Protein AF-A0A366D0J6-F1 (afdb_monomer)

Solvent-accessible surface area (backbone atoms only — not comparable to full-atom values): 4444 Å² total; per-residue (Å²): 136,89,87,76,69,69,28,66,66,57,27,53,54,66,77,51,66,90,89,46,56,66,63,52,50,62,71,59,78,74,60,47,72,69,41,49,53,47,8,45,52,49,33,39,52,52,13,51,50,29,30,50,33,5,54,32,21,73,69,70,41,90,90,35,36,55,81,31,26,63,54,12,49,61,36,32,66,71,63,110

Organism: NCBI:txid208602

Secondary structure (DSSP, 8-state):
-----THHHHGGGGGSPTT-HHHHHHHTSS--HHHHHHHHHHHHHHHHHHHHHHHHHHTT-TT--TTHHHHHHHHHHHH-

Sequence (80 aa):
MFAGDPALDLAAWVLLPAGTAAHFFDSYARADEATIRRARGLAALKSFFLIHMGHNGDRGLPGGKPHWGPIGRAALERVI

Foldseek 3Di:
DDDDQCLCVLLCCLVDDPPCNVVSQVVVVPCDPVSPVVNLVNLLVVLVVLLVLLVCVVVVHPNRDVVSNVVSVSSNVRSD

Mean predicted aligned error: 3.67 Å

Structure (mmCIF, N/CA/C/O backbone):
data_AF-A0A366D0J6-F1
#
_entry.id   AF-A0A366D0J6-F1
#
loop_
_atom_site.group_PDB
_atom_site.id
_atom_site.type_symbol
_atom_site.label_atom_id
_atom_site.label_alt_id
_atom_site.label_comp_id
_atom_site.label_asym_id
_atom_site.label_entity_id
_atom_site.label_seq_id
_atom_site.pdbx_PDB_ins_code
_atom_site.Cartn_x
_atom_site.Cartn_y
_atom_site.Cartn_z
_atom_site.occupancy
_atom_site.B_iso_or_equiv
_atom_site.auth_seq_id
_atom_site.auth_comp_id
_atom_site.auth_asym_id
_atom_site.auth_atom_id
_atom_site.pdbx_PDB_model_num
ATOM 1 N N . MET A 1 1 ? 3.549 24.539 -8.443 1.00 50.66 1 MET A N 1
ATOM 2 C CA . MET A 1 1 ? 4.234 23.287 -8.830 1.00 50.66 1 MET A CA 1
ATOM 3 C C . MET A 1 1 ? 4.556 22.536 -7.547 1.00 50.66 1 MET A C 1
ATOM 5 O O . MET A 1 1 ? 5.212 23.121 -6.697 1.00 50.66 1 MET A O 1
ATOM 9 N N . PHE A 1 2 ? 4.035 21.321 -7.357 1.00 71.00 2 PHE A N 1
ATOM 10 C CA . PHE A 1 2 ? 4.409 20.466 -6.222 1.00 71.00 2 PHE A CA 1
ATOM 11 C C . PHE A 1 2 ? 5.583 19.584 -6.660 1.00 71.00 2 PHE A C 1
ATOM 13 O O . PHE A 1 2 ? 5.514 18.980 -7.727 1.00 71.00 2 PHE A O 1
ATOM 20 N N . ALA A 1 3 ? 6.663 19.552 -5.880 1.00 80.81 3 ALA A N 1
ATOM 21 C CA . ALA A 1 3 ? 7.808 18.679 -6.124 1.00 80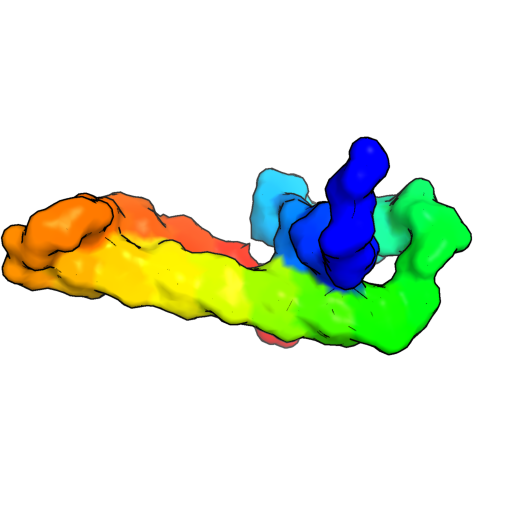.81 3 ALA A CA 1
ATOM 22 C C . ALA A 1 3 ? 7.758 17.514 -5.127 1.00 80.81 3 ALA A C 1
ATOM 24 O O . ALA A 1 3 ? 7.705 17.738 -3.919 1.00 80.81 3 ALA A O 1
ATOM 25 N N . GLY A 1 4 ? 7.748 16.282 -5.631 1.00 83.75 4 GLY A N 1
ATOM 26 C CA . GLY A 1 4 ? 7.698 15.061 -4.829 1.00 83.75 4 GLY A CA 1
ATOM 27 C C . GLY A 1 4 ? 8.249 13.868 -5.607 1.00 83.75 4 GLY A C 1
ATOM 28 O O . GLY A 1 4 ? 8.509 13.979 -6.805 1.00 83.75 4 GLY A O 1
ATOM 29 N N . ASP A 1 5 ? 8.453 12.738 -4.926 1.00 88.31 5 ASP A N 1
ATOM 30 C CA . ASP A 1 5 ? 8.870 11.499 -5.593 1.00 88.31 5 ASP A CA 1
ATOM 31 C C . ASP A 1 5 ? 7.719 10.983 -6.474 1.00 88.31 5 ASP A C 1
ATOM 33 O O . ASP A 1 5 ? 6.662 10.650 -5.927 1.00 88.31 5 ASP A O 1
ATOM 37 N N . PRO A 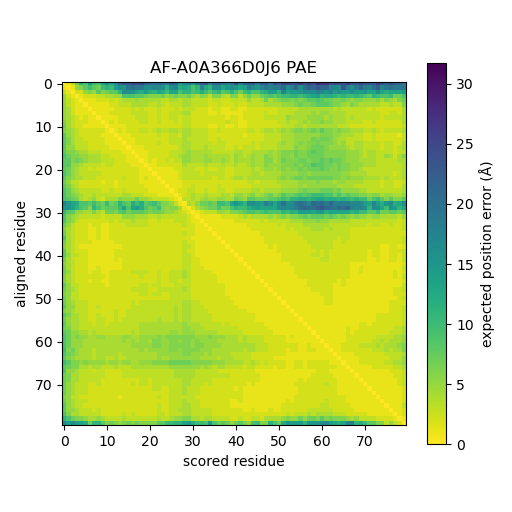1 6 ? 7.895 10.863 -7.805 1.00 88.50 6 PRO A N 1
ATOM 38 C CA . PRO A 1 6 ? 6.853 10.346 -8.694 1.00 88.50 6 PRO A CA 1
ATOM 39 C C . PRO A 1 6 ? 6.390 8.932 -8.314 1.00 88.50 6 PRO A C 1
ATOM 41 O O . PRO A 1 6 ? 5.265 8.548 -8.621 1.00 88.50 6 PRO A O 1
ATOM 44 N N . ALA A 1 7 ? 7.206 8.157 -7.590 1.00 92.81 7 ALA A N 1
ATOM 45 C CA . ALA A 1 7 ? 6.823 6.841 -7.084 1.00 92.81 7 ALA A CA 1
ATOM 46 C C . ALA A 1 7 ? 5.574 6.865 -6.175 1.00 92.81 7 ALA A C 1
ATOM 48 O O . ALA A 1 7 ? 4.902 5.840 -6.038 1.00 92.81 7 ALA A O 1
ATOM 49 N N . LEU A 1 8 ? 5.239 8.014 -5.567 1.00 92.12 8 LEU A N 1
ATOM 50 C CA . LEU A 1 8 ? 4.018 8.184 -4.770 1.00 92.12 8 LEU A CA 1
ATOM 51 C C . LEU A 1 8 ? 2.743 8.034 -5.601 1.00 92.12 8 LEU A C 1
ATOM 53 O O . LEU A 1 8 ? 1.778 7.446 -5.096 1.00 92.12 8 LEU A O 1
ATOM 57 N N . ASP A 1 9 ? 2.758 8.527 -6.840 1.00 90.31 9 ASP A N 1
ATOM 58 C CA . ASP A 1 9 ? 1.644 8.413 -7.782 1.00 90.31 9 ASP A CA 1
ATOM 59 C C . ASP A 1 9 ? 1.527 6.973 -8.285 1.00 90.31 9 ASP A C 1
ATOM 61 O O . ASP A 1 9 ? 0.446 6.384 -8.273 1.00 90.31 9 ASP A O 1
ATOM 65 N N . LEU A 1 10 ? 2.662 6.346 -8.618 1.00 93.00 10 LEU A N 1
ATOM 66 C CA . LEU A 1 10 ? 2.681 4.948 -9.050 1.00 93.00 10 LEU A CA 1
ATOM 67 C C . LEU A 1 10 ? 2.197 3.994 -7.956 1.00 93.00 10 LEU A C 1
ATOM 69 O O . LEU A 1 10 ? 1.582 2.980 -8.271 1.00 93.00 10 LEU A O 1
ATOM 73 N N . ALA A 1 11 ? 2.434 4.298 -6.675 1.00 94.38 11 ALA A N 1
ATOM 74 C CA . ALA A 1 11 ? 1.971 3.474 -5.558 1.00 94.38 11 ALA A CA 1
ATOM 75 C C . ALA A 1 11 ? 0.438 3.310 -5.518 1.00 94.38 11 ALA A C 1
ATOM 77 O O . ALA A 1 11 ? -0.052 2.416 -4.833 1.00 94.38 11 ALA A O 1
ATOM 78 N N . ALA A 1 12 ? -0.324 4.135 -6.247 1.00 90.94 12 ALA A N 1
ATOM 79 C CA . ALA A 1 12 ? -1.776 4.013 -6.370 1.00 90.94 12 ALA A CA 1
ATOM 80 C C . ALA A 1 12 ? -2.234 2.755 -7.132 1.00 90.94 12 ALA A C 1
ATOM 82 O O . ALA A 1 12 ? -3.412 2.409 -7.070 1.00 90.94 12 ALA A O 1
ATOM 83 N N . TRP A 1 13 ? -1.328 2.033 -7.802 1.00 91.75 13 TRP A N 1
ATOM 84 C CA . TRP A 1 13 ? -1.653 0.820 -8.559 1.00 91.75 13 TRP A CA 1
ATOM 85 C C . TRP A 1 13 ? -2.407 -0.246 -7.735 1.00 91.75 13 TRP A C 1
ATOM 87 O O . TRP A 1 13 ? -3.192 -1.013 -8.293 1.00 91.75 13 TRP A O 1
ATOM 97 N N . VAL A 1 14 ? -2.211 -0.293 -6.408 1.00 92.75 14 VAL A N 1
ATOM 98 C CA . VAL A 1 14 ? -2.905 -1.237 -5.507 1.00 92.75 14 VAL A CA 1
ATOM 99 C C . VAL A 1 14 ? -4.420 -1.025 -5.443 1.00 92.75 14 VAL A C 1
ATOM 101 O O . VAL A 1 14 ? -5.134 -1.921 -5.004 1.00 92.75 14 VAL A O 1
ATOM 104 N N . LEU A 1 15 ? -4.915 0.129 -5.897 1.00 89.88 15 LEU A N 1
ATOM 105 C CA . LEU A 1 15 ? -6.344 0.437 -5.987 1.00 89.88 15 LEU A CA 1
ATOM 106 C C . LEU A 1 15 ? -7.012 -0.182 -7.222 1.00 89.88 15 LEU A C 1
ATOM 108 O O . LEU A 1 15 ? -8.238 -0.221 -7.306 1.00 89.88 15 LEU A O 1
ATOM 112 N N . LEU A 1 16 ? -6.223 -0.633 -8.196 1.00 90.94 16 LEU A N 1
ATOM 113 C CA . LEU A 1 16 ? -6.734 -1.206 -9.435 1.00 90.94 16 LEU A CA 1
ATOM 114 C C . LEU A 1 16 ? -7.164 -2.671 -9.237 1.00 90.94 16 LEU A C 1
ATOM 116 O O . LEU A 1 16 ? -6.762 -3.311 -8.261 1.00 90.94 16 LEU A O 1
ATOM 120 N N . PRO A 1 17 ? -7.944 -3.258 -10.163 1.00 91.06 17 PRO A N 1
ATOM 121 C CA . PRO A 1 17 ? -8.264 -4.683 -10.125 1.00 91.06 17 PRO A CA 1
ATOM 122 C C . PRO A 1 17 ? -7.017 -5.579 -10.037 1.00 91.06 17 PRO A C 1
ATOM 124 O O . PRO A 1 17 ? -5.899 -5.171 -10.359 1.00 91.06 17 PRO A O 1
ATOM 127 N N . ALA A 1 18 ? -7.174 -6.804 -9.539 1.00 89.81 18 ALA A N 1
ATOM 128 C CA . ALA A 1 18 ? -6.060 -7.750 -9.486 1.00 89.81 18 ALA A CA 1
ATOM 129 C C . ALA A 1 18 ? -5.526 -8.040 -10.903 1.00 89.81 18 ALA A C 1
ATOM 131 O O . ALA A 1 18 ? -6.289 -8.090 -11.864 1.00 89.81 18 ALA A O 1
ATOM 132 N N . GLY A 1 19 ? -4.207 -8.200 -11.033 1.00 89.25 19 GLY A N 1
ATOM 133 C CA . GLY A 1 19 ? -3.548 -8.493 -12.313 1.00 89.25 19 GLY A CA 1
ATOM 134 C C . GLY A 1 19 ? -3.266 -7.286 -13.219 1.00 89.25 19 GLY A C 1
ATOM 135 O O . GLY A 1 19 ? -2.593 -7.444 -14.231 1.00 89.25 19 GLY A O 1
ATOM 136 N N . THR A 1 20 ? -3.684 -6.066 -12.866 1.00 91.69 20 THR A N 1
ATOM 137 C CA . THR A 1 20 ? -3.482 -4.880 -13.729 1.00 91.69 20 THR A CA 1
ATOM 138 C C . THR A 1 20 ? -2.152 -4.149 -13.505 1.00 91.69 20 THR A C 1
ATOM 140 O O . THR A 1 20 ? -1.878 -3.155 -14.174 1.00 91.69 20 THR A O 1
ATOM 143 N N . ALA A 1 21 ? -1.321 -4.610 -12.564 1.00 89.62 21 ALA A N 1
ATOM 144 C CA . ALA A 1 21 ? -0.096 -3.921 -12.150 1.00 89.62 21 ALA A CA 1
ATOM 145 C C . ALA A 1 21 ? 0.901 -3.727 -13.303 1.00 89.62 21 ALA A C 1
ATOM 147 O O . ALA A 1 21 ? 1.411 -2.627 -13.493 1.00 89.62 21 ALA A O 1
ATOM 148 N N . ALA A 1 22 ? 1.153 -4.783 -14.085 1.00 89.38 22 ALA A N 1
ATOM 149 C CA . ALA A 1 22 ? 2.099 -4.736 -15.199 1.00 89.38 22 ALA A CA 1
ATOM 150 C C . ALA A 1 22 ? 1.661 -3.717 -16.261 1.00 89.38 22 ALA A C 1
ATOM 152 O O . ALA A 1 22 ? 2.435 -2.832 -16.611 1.00 89.38 22 ALA A O 1
ATOM 153 N N . HIS A 1 23 ? 0.393 -3.777 -16.683 1.00 90.44 23 HIS A N 1
ATOM 154 C CA . HIS A 1 23 ? -0.180 -2.828 -17.641 1.00 90.44 23 HIS A CA 1
ATOM 155 C C . HIS A 1 23 ? -0.122 -1.382 -17.128 1.00 90.44 23 HIS A C 1
ATOM 157 O O . HIS A 1 23 ? 0.154 -0.459 -17.891 1.00 90.44 23 HIS A O 1
ATOM 163 N N . PHE A 1 24 ? -0.370 -1.169 -15.833 1.00 91.06 24 PHE A N 1
ATOM 164 C CA . PHE A 1 24 ? -0.276 0.156 -15.224 1.00 91.06 24 PHE A CA 1
ATOM 165 C C . PHE A 1 24 ? 1.150 0.721 -15.282 1.00 91.06 24 PHE A C 1
ATOM 167 O O . PHE A 1 24 ? 1.327 1.865 -15.696 1.00 91.06 24 PHE A O 1
ATOM 174 N N . PHE A 1 25 ? 2.161 -0.066 -14.899 1.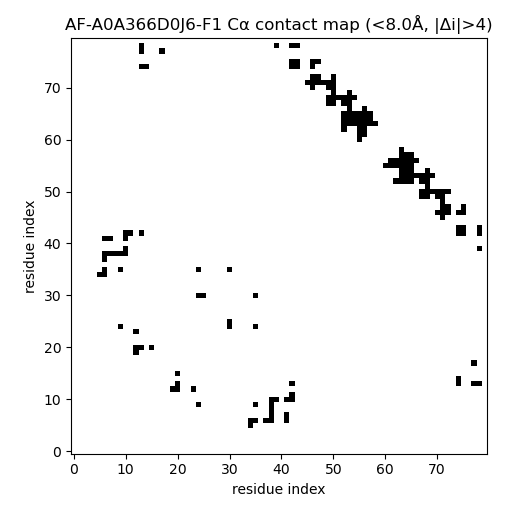00 89.81 25 PHE A N 1
ATOM 175 C CA . PHE A 1 25 ? 3.553 0.391 -14.931 1.00 89.81 25 PHE A CA 1
ATOM 176 C C . PHE A 1 25 ? 4.057 0.635 -16.356 1.00 89.81 25 PHE A C 1
ATOM 178 O O . PHE A 1 25 ? 4.727 1.640 -16.583 1.00 89.81 25 PHE A O 1
ATOM 185 N N . ASP A 1 26 ? 3.681 -0.227 -17.303 1.00 88.81 26 ASP A N 1
ATOM 186 C CA . ASP A 1 26 ? 4.017 -0.081 -18.724 1.00 88.81 26 ASP A CA 1
ATOM 187 C C . ASP A 1 26 ? 3.415 1.207 -19.318 1.00 88.81 26 ASP A C 1
ATOM 189 O O . ASP A 1 26 ? 4.105 2.010 -19.948 1.00 88.81 26 ASP A O 1
ATOM 193 N N . SER A 1 27 ? 2.150 1.495 -18.991 1.00 88.19 27 SER A N 1
ATOM 194 C CA . SER A 1 27 ? 1.451 2.706 -19.449 1.00 88.19 27 SER A CA 1
ATOM 195 C C . SER A 1 27 ? 2.018 4.007 -18.867 1.00 88.19 27 SER A C 1
ATOM 197 O O . SER A 1 27 ? 1.812 5.076 -19.439 1.00 88.19 27 SER A O 1
ATOM 199 N N . TYR A 1 28 ? 2.722 3.957 -17.729 1.00 79.06 28 TYR A N 1
ATOM 200 C CA . TYR A 1 28 ? 3.233 5.157 -17.054 1.00 79.06 28 TYR A CA 1
ATOM 201 C C . TYR A 1 28 ? 4.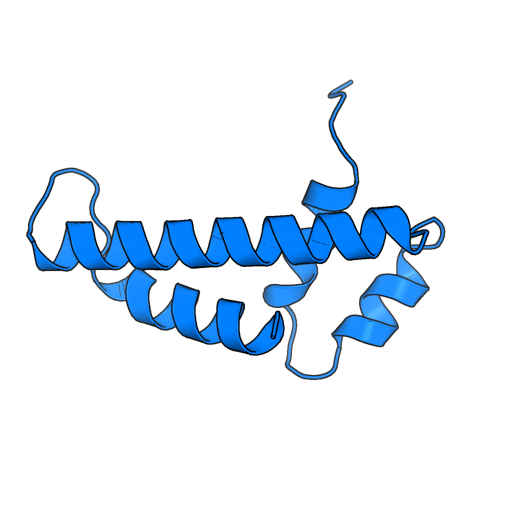462 5.776 -17.759 1.00 79.06 28 TYR A C 1
ATOM 203 O O . TYR A 1 28 ? 4.914 6.853 -17.368 1.00 79.06 28 TYR A O 1
ATOM 211 N N . ALA A 1 29 ? 4.983 5.129 -18.815 1.00 69.06 29 ALA A N 1
ATOM 212 C CA . ALA A 1 29 ? 5.994 5.581 -19.790 1.00 69.06 29 ALA A CA 1
ATOM 213 C C . ALA A 1 29 ? 7.396 5.974 -19.262 1.00 69.06 29 ALA A C 1
ATOM 215 O O . ALA A 1 29 ? 8.382 5.816 -19.976 1.00 69.06 29 ALA A O 1
ATOM 216 N N . ARG A 1 30 ? 7.528 6.480 -18.028 1.00 73.44 30 ARG A N 1
ATOM 217 C CA . ARG A 1 30 ? 8.797 6.887 -17.383 1.00 73.44 30 ARG A CA 1
ATOM 218 C C . ARG A 1 30 ? 9.037 6.186 -16.042 1.00 73.44 30 ARG A C 1
ATOM 220 O O . ARG A 1 30 ? 9.734 6.713 -15.178 1.00 73.44 30 ARG A O 1
ATOM 227 N N . ALA A 1 31 ? 8.432 5.021 -15.843 1.00 84.50 31 ALA A N 1
ATOM 228 C CA . ALA A 1 31 ? 8.587 4.227 -14.633 1.00 84.50 31 ALA A CA 1
ATOM 229 C C . ALA A 1 31 ? 9.824 3.324 -14.743 1.00 84.50 31 ALA A C 1
ATOM 231 O O . ALA A 1 31 ? 9.708 2.153 -15.093 1.00 84.50 31 ALA A O 1
ATOM 232 N N . ASP A 1 32 ? 11.014 3.862 -14.468 1.00 90.56 32 ASP A N 1
ATOM 233 C CA . ASP A 1 32 ? 12.208 3.016 -14.375 1.00 90.56 32 ASP A CA 1
ATOM 234 C C . ASP A 1 32 ? 12.099 2.004 -13.216 1.00 90.56 32 ASP A C 1
ATOM 236 O O . ASP A 1 32 ? 11.283 2.142 -12.295 1.00 90.56 32 ASP A O 1
ATOM 240 N N . GLU A 1 33 ? 12.936 0.966 -13.247 1.00 92.00 33 GLU A N 1
ATOM 241 C CA . GLU A 1 33 ? 12.907 -0.105 -12.243 1.00 92.00 33 GLU A CA 1
ATOM 242 C C . GLU A 1 33 ? 13.082 0.424 -10.813 1.00 92.00 33 GLU A C 1
ATOM 244 O O . GLU A 1 33 ? 12.442 -0.063 -9.876 1.00 92.00 33 GLU A O 1
ATOM 249 N N . ALA A 1 34 ? 13.914 1.455 -10.635 1.00 93.56 34 ALA A N 1
ATOM 250 C CA . ALA A 1 34 ? 14.137 2.081 -9.339 1.00 93.56 34 ALA A CA 1
ATOM 251 C C . ALA A 1 34 ? 12.861 2.759 -8.817 1.00 93.56 34 ALA A C 1
ATOM 253 O O . ALA A 1 34 ? 12.524 2.630 -7.639 1.00 93.56 34 ALA A O 1
ATOM 254 N N . THR A 1 35 ? 12.125 3.450 -9.684 1.00 93.12 35 THR A N 1
ATOM 255 C CA . THR A 1 35 ? 10.862 4.122 -9.367 1.00 93.12 35 THR A CA 1
ATOM 256 C C . THR A 1 35 ? 9.761 3.109 -9.088 1.00 93.12 35 THR A C 1
ATOM 258 O O . THR A 1 35 ? 9.035 3.270 -8.108 1.00 93.12 35 THR A O 1
ATOM 261 N N . ILE A 1 36 ? 9.690 2.011 -9.846 1.00 92.94 36 ILE A N 1
ATOM 262 C CA . ILE A 1 36 ? 8.767 0.900 -9.564 1.00 92.94 36 ILE A CA 1
ATOM 263 C C . ILE A 1 36 ? 9.087 0.267 -8.203 1.00 92.94 36 ILE A C 1
ATOM 265 O O . ILE A 1 36 ? 8.182 0.027 -7.399 1.00 92.94 36 ILE A O 1
ATOM 269 N N . ARG A 1 37 ? 10.369 0.040 -7.889 1.00 94.19 37 ARG A N 1
ATOM 270 C CA . ARG A 1 37 ? 10.791 -0.493 -6.585 1.00 94.19 37 ARG A CA 1
ATOM 271 C C . ARG A 1 37 ? 10.384 0.434 -5.437 1.00 94.19 37 ARG A C 1
ATOM 273 O O . ARG A 1 37 ? 9.839 -0.047 -4.442 1.00 94.19 37 ARG A O 1
ATOM 280 N N . ARG A 1 38 ? 10.593 1.749 -5.576 1.00 95.25 38 ARG A N 1
ATOM 281 C CA . ARG A 1 38 ? 10.134 2.739 -4.584 1.00 95.25 38 ARG A CA 1
ATOM 282 C C . ARG A 1 38 ? 8.610 2.754 -4.468 1.00 95.25 38 ARG A C 1
ATOM 284 O O . ARG A 1 38 ? 8.100 2.751 -3.352 1.00 95.25 38 ARG A O 1
ATOM 291 N N .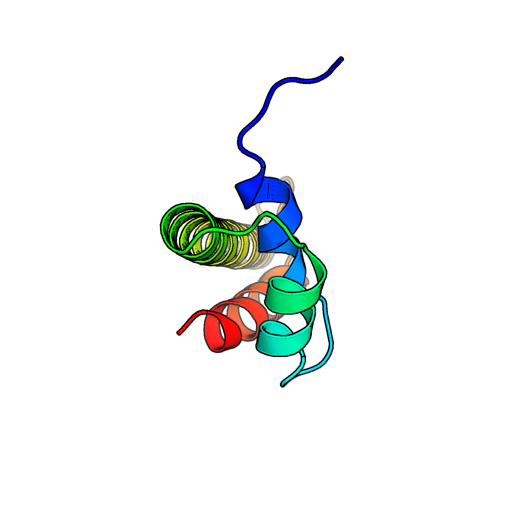 ALA A 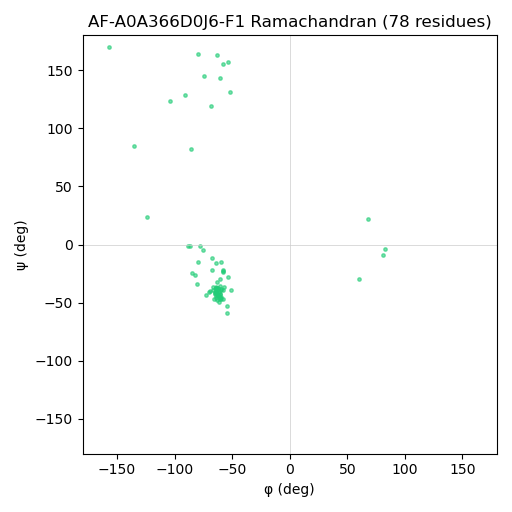1 39 ? 7.883 2.681 -5.582 1.00 94.94 39 ALA A N 1
ATOM 292 C CA . ALA A 1 39 ? 6.421 2.665 -5.596 1.00 94.94 39 ALA A CA 1
ATOM 293 C C . ALA A 1 39 ? 5.855 1.448 -4.851 1.00 94.94 39 ALA A C 1
ATOM 295 O O . ALA A 1 39 ? 4.916 1.585 -4.068 1.00 94.94 39 ALA A O 1
ATOM 296 N N . ARG A 1 40 ? 6.466 0.267 -5.022 1.00 95.00 40 ARG A N 1
ATOM 297 C CA . ARG A 1 40 ? 6.122 -0.937 -4.247 1.00 95.00 40 ARG A CA 1
ATOM 298 C C . ARG A 1 40 ? 6.384 -0.746 -2.751 1.00 95.00 40 ARG A C 1
ATOM 300 O O . ARG A 1 40 ? 5.512 -1.052 -1.944 1.00 95.00 40 ARG A O 1
ATOM 307 N N . GLY A 1 41 ? 7.528 -0.171 -2.375 1.00 96.06 41 GLY A N 1
ATOM 308 C CA . GLY A 1 41 ? 7.827 0.158 -0.974 1.00 96.06 41 GLY A CA 1
ATOM 309 C C . GLY A 1 41 ? 6.828 1.147 -0.359 1.00 96.06 41 GLY A C 1
ATOM 310 O O . GLY A 1 41 ? 6.349 0.945 0.756 1.00 96.06 41 GLY A O 1
ATOM 311 N N . LEU A 1 42 ? 6.446 2.183 -1.107 1.00 96.62 42 LEU A N 1
ATOM 312 C CA . LEU A 1 42 ? 5.433 3.156 -0.691 1.00 96.62 42 LEU A CA 1
ATOM 313 C C . LEU A 1 42 ? 4.039 2.523 -0.576 1.00 96.62 42 LEU A C 1
ATOM 315 O O . LEU A 1 42 ? 3.296 2.856 0.347 1.00 96.62 42 LEU A O 1
ATOM 319 N N . ALA A 1 43 ? 3.687 1.588 -1.461 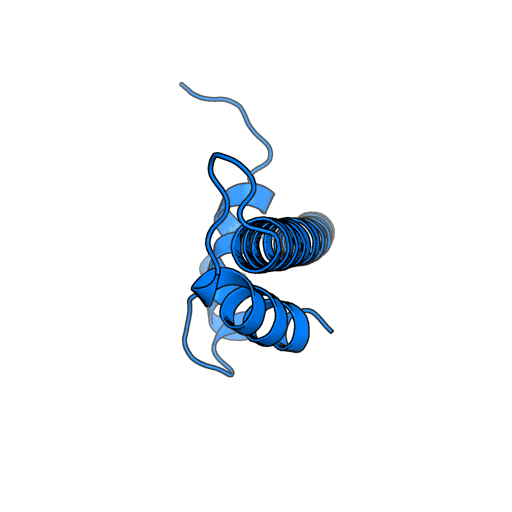1.00 96.62 43 ALA A N 1
ATOM 320 C CA . ALA A 1 43 ? 2.447 0.823 -1.365 1.00 96.62 43 ALA A CA 1
ATOM 321 C C . ALA A 1 43 ? 2.418 -0.069 -0.108 1.00 96.62 43 ALA A C 1
ATOM 323 O O . ALA A 1 43 ? 1.404 -0.093 0.593 1.00 96.62 43 ALA A O 1
ATOM 324 N N . ALA A 1 44 ? 3.534 -0.722 0.243 1.00 97.31 44 ALA A N 1
ATOM 325 C CA . ALA A 1 44 ? 3.659 -1.444 1.513 1.00 97.31 44 ALA A CA 1
ATOM 326 C C . ALA A 1 44 ? 3.484 -0.502 2.715 1.00 97.31 44 ALA A C 1
ATOM 328 O O . ALA A 1 44 ? 2.694 -0.794 3.612 1.00 97.31 44 ALA A O 1
ATOM 329 N N . LEU A 1 45 ? 4.145 0.661 2.718 1.00 97.31 45 LEU A N 1
ATOM 330 C CA . LEU A 1 45 ? 4.021 1.642 3.803 1.00 97.31 45 LEU A CA 1
ATOM 331 C C . LEU A 1 45 ? 2.573 2.130 3.982 1.00 97.31 45 LEU A C 1
ATOM 333 O O . LEU A 1 45 ? 2.068 2.171 5.105 1.00 97.31 45 LEU A O 1
ATOM 337 N N . LYS A 1 46 ? 1.878 2.450 2.882 1.00 96.50 46 LYS A N 1
ATOM 338 C CA . LYS A 1 46 ? 0.453 2.827 2.909 1.00 96.50 46 LYS A CA 1
ATOM 339 C C . LYS A 1 46 ? -0.422 1.684 3.433 1.00 96.50 46 LYS A C 1
ATOM 341 O O . LYS A 1 46 ? -1.348 1.931 4.201 1.00 96.50 46 LYS A O 1
ATOM 346 N N . SER A 1 47 ? -0.099 0.441 3.084 1.00 97.31 47 SER A N 1
ATOM 347 C CA . SER A 1 47 ? -0.808 -0.743 3.583 1.00 97.31 47 SER A CA 1
ATOM 348 C C . SER A 1 47 ? -0.651 -0.901 5.099 1.00 97.31 47 SER A C 1
ATOM 350 O O . SER A 1 47 ? -1.644 -1.079 5.804 1.00 97.31 47 SER A O 1
ATOM 352 N N . PHE A 1 48 ? 0.564 -0.729 5.633 1.00 97.62 48 PHE A N 1
ATOM 353 C CA . PHE A 1 48 ? 0.798 -0.720 7.082 1.00 97.62 48 PHE A CA 1
ATOM 354 C C . PHE A 1 48 ? 0.078 0.426 7.790 1.00 97.62 48 PHE A C 1
ATOM 356 O O . PHE A 1 48 ? -0.481 0.214 8.864 1.00 97.62 48 PHE A O 1
ATOM 363 N N . PHE A 1 49 ? 0.028 1.616 7.186 1.00 97.56 49 PHE A N 1
ATOM 364 C CA . PHE A 1 49 ? -0.757 2.727 7.721 1.00 97.56 49 PHE A CA 1
ATOM 365 C C . PHE A 1 49 ? -2.242 2.357 7.855 1.00 97.56 49 PHE A C 1
ATOM 367 O O . PHE A 1 49 ? -2.824 2.555 8.920 1.00 97.56 49 PHE A O 1
ATOM 374 N N . LEU A 1 50 ? -2.848 1.756 6.825 1.00 97.81 50 LEU A N 1
ATOM 375 C CA . LEU A 1 50 ? -4.243 1.300 6.878 1.00 97.81 50 LEU A CA 1
ATOM 376 C C . LEU A 1 50 ? -4.463 0.248 7.977 1.00 97.81 50 LEU A C 1
ATOM 378 O O . LEU A 1 50 ? -5.428 0.347 8.736 1.00 97.81 50 LEU A O 1
ATOM 382 N N . ILE A 1 51 ? -3.541 -0.713 8.109 1.00 98.25 51 ILE A N 1
ATOM 383 C CA . ILE A 1 51 ? -3.576 -1.730 9.172 1.00 98.25 51 ILE A CA 1
ATOM 384 C C . ILE A 1 51 ? -3.511 -1.081 10.556 1.00 98.25 51 ILE A C 1
ATOM 386 O O . ILE A 1 51 ? -4.312 -1.410 11.431 1.00 98.25 51 ILE A O 1
ATOM 390 N N . HIS A 1 52 ? -2.599 -0.129 10.745 1.00 98.25 52 HIS A N 1
ATOM 391 C CA . HIS A 1 52 ? -2.424 0.581 12.005 1.00 98.25 52 HIS A CA 1
ATOM 392 C C . HIS A 1 52 ? -3.654 1.428 12.364 1.00 98.25 52 HIS A C 1
ATOM 394 O O . HIS A 1 52 ? -4.100 1.424 13.510 1.00 98.25 52 HIS A O 1
ATOM 400 N N . MET A 1 53 ? -4.257 2.108 11.385 1.00 98.50 53 MET A N 1
ATOM 401 C CA . MET A 1 53 ? -5.509 2.843 11.586 1.00 98.50 53 MET A CA 1
ATOM 402 C C . MET A 1 53 ? -6.676 1.914 11.940 1.00 98.50 53 MET A C 1
ATOM 404 O O . MET A 1 53 ? -7.490 2.277 12.791 1.00 98.50 53 MET A O 1
ATOM 408 N N . GLY A 1 54 ? -6.718 0.716 11.346 1.00 98.50 54 GLY A N 1
ATOM 409 C CA . GLY A 1 54 ? -7.606 -0.384 11.731 1.00 98.50 54 GLY A CA 1
ATOM 410 C C . GLY A 1 54 ? -7.470 -0.745 13.203 1.00 98.50 54 GLY A C 1
ATOM 411 O O . GLY A 1 54 ? -8.414 -0.580 13.969 1.00 98.50 54 GLY A O 1
ATOM 412 N N . HIS A 1 55 ? -6.257 -1.118 13.610 1.00 98.38 55 HIS A N 1
ATOM 413 C CA . HIS A 1 55 ? -5.941 -1.496 14.986 1.00 98.38 55 HIS A CA 1
ATOM 414 C C . HIS A 1 55 ? -6.250 -0.383 16.001 1.00 98.38 55 HIS A C 1
ATOM 416 O O . HIS A 1 55 ? -6.768 -0.645 17.085 1.00 98.38 55 HIS A O 1
ATOM 422 N N . ASN A 1 56 ? -5.983 0.879 15.653 1.00 98.44 56 ASN A N 1
ATOM 423 C CA . ASN A 1 56 ? -6.381 2.017 16.481 1.00 98.44 56 ASN A CA 1
ATOM 424 C C . ASN A 1 56 ? -7.906 2.122 16.621 1.00 98.44 56 ASN A C 1
ATOM 426 O O . ASN A 1 56 ? -8.393 2.460 17.697 1.00 98.44 56 ASN A O 1
ATOM 430 N N . GLY A 1 57 ? -8.649 1.824 15.552 1.00 98.25 57 GLY A N 1
ATOM 431 C CA . GLY A 1 57 ? -10.108 1.763 15.566 1.00 98.25 57 GLY A CA 1
ATOM 432 C C . GLY A 1 57 ? -10.636 0.653 16.468 1.00 98.25 57 GLY A C 1
ATOM 433 O O . GLY A 1 57 ? -11.502 0.917 17.296 1.00 98.25 57 GLY A O 1
ATOM 434 N N . ASP A 1 58 ? -10.067 -0.547 16.369 1.00 97.69 58 ASP A N 1
ATOM 435 C CA . ASP A 1 58 ? -10.440 -1.698 17.205 1.00 97.69 58 ASP A CA 1
ATOM 436 C C . ASP A 1 58 ? -10.205 -1.425 18.702 1.00 97.69 58 ASP A C 1
ATOM 438 O O . ASP A 1 58 ? -10.932 -1.919 19.560 1.00 97.69 58 ASP A O 1
ATOM 442 N N . ARG A 1 59 ? -9.216 -0.582 19.023 1.00 98.00 59 ARG A N 1
ATOM 443 C CA . ARG A 1 59 ? -8.901 -0.130 20.389 1.00 98.00 59 ARG A CA 1
ATOM 444 C C . ARG A 1 59 ? -9.700 1.096 20.850 1.00 98.00 59 ARG A C 1
ATOM 446 O O . ARG A 1 59 ? -9.477 1.560 21.966 1.00 98.00 59 ARG A O 1
ATOM 453 N N . GLY A 1 60 ? -10.573 1.655 20.010 1.00 97.81 60 GLY A N 1
ATOM 454 C CA . GLY A 1 60 ? -11.352 2.857 20.327 1.00 97.81 60 GLY A CA 1
ATOM 455 C C . GLY A 1 60 ? -10.524 4.143 20.459 1.00 97.81 60 GLY A C 1
ATOM 456 O O . GLY A 1 60 ? -10.963 5.090 21.108 1.00 97.81 60 GLY A O 1
ATOM 457 N N . LEU A 1 61 ? -9.321 4.197 19.876 1.00 98.31 61 LEU A N 1
ATOM 458 C CA . LEU A 1 61 ? -8.460 5.380 19.946 1.00 98.31 61 LEU A CA 1
ATOM 459 C C . LEU A 1 61 ? -8.982 6.507 19.033 1.00 98.31 61 LEU A C 1
ATOM 461 O O . LEU A 1 61 ? -9.462 6.225 17.927 1.00 98.31 61 LEU A O 1
ATOM 465 N N . PRO A 1 62 ? -8.845 7.790 19.433 1.00 97.56 62 PRO A N 1
ATOM 466 C CA . PRO A 1 62 ? -9.254 8.921 18.606 1.00 97.56 62 PRO A CA 1
ATOM 467 C C . PRO A 1 62 ? -8.661 8.862 17.193 1.00 97.56 62 PRO A C 1
ATOM 469 O O . PRO A 1 62 ? -7.463 8.654 17.008 1.00 97.56 62 PRO A O 1
ATOM 472 N N . GLY A 1 63 ? -9.515 9.042 16.184 1.00 94.81 63 GLY A N 1
ATOM 473 C CA . GLY A 1 63 ? -9.125 9.013 14.771 1.00 94.81 63 GLY A CA 1
ATOM 474 C C . GLY A 1 63 ? -8.987 7.616 14.153 1.00 94.81 63 GLY A C 1
ATOM 475 O O . GLY A 1 63 ? -8.877 7.530 12.930 1.00 94.81 63 GLY A O 1
ATOM 476 N N . GLY A 1 64 ? -9.046 6.539 14.947 1.00 97.81 64 GLY A N 1
ATOM 477 C CA . GLY A 1 64 ? -9.020 5.154 14.472 1.00 97.81 64 GLY A CA 1
ATOM 478 C C . GLY A 1 64 ? -10.148 4.816 13.487 1.00 97.81 64 GLY A C 1
ATOM 479 O O . GLY A 1 64 ? -11.201 5.457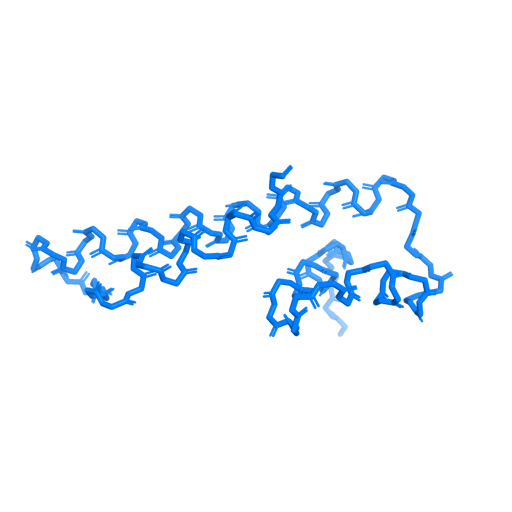 13.464 1.00 97.81 64 GLY A O 1
ATOM 480 N N . LYS A 1 65 ? -9.914 3.807 12.641 1.00 98.25 65 LYS A N 1
ATOM 481 C CA . LYS A 1 65 ? -10.808 3.413 11.543 1.00 98.25 65 LYS A CA 1
ATOM 482 C C . LYS A 1 65 ? -10.967 1.886 11.498 1.00 98.25 65 LYS A C 1
ATOM 484 O O . LYS A 1 65 ? -10.265 1.250 10.7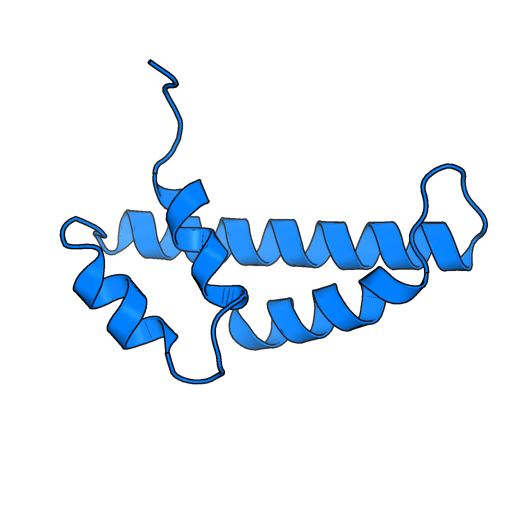17 1.00 98.25 65 LYS A O 1
ATOM 489 N N . PRO A 1 66 ? -11.885 1.283 12.281 1.00 95.44 66 PRO A N 1
ATOM 490 C CA . PRO A 1 66 ? -11.958 -0.177 12.472 1.00 95.44 66 PRO A CA 1
ATOM 491 C C . PRO A 1 66 ? -11.969 -0.986 11.161 1.00 95.44 66 PRO A C 1
ATOM 493 O O . PRO A 1 66 ? -11.283 -1.991 11.006 1.00 95.44 66 PRO A O 1
ATOM 496 N N . HIS A 1 67 ? -12.670 -0.487 10.141 1.00 96.50 67 HIS A N 1
ATOM 497 C CA . HIS A 1 67 ? -12.803 -1.166 8.850 1.00 96.50 67 HIS A CA 1
ATOM 498 C C . HIS A 1 67 ? -11.579 -1.034 7.915 1.00 96.50 67 HIS A C 1
ATOM 500 O O . HIS A 1 67 ? -11.593 -1.583 6.816 1.00 96.50 67 HIS A O 1
ATOM 506 N N . TRP A 1 68 ? -10.520 -0.312 8.301 1.00 97.94 68 TRP A N 1
ATOM 507 C CA . TRP A 1 68 ? -9.342 -0.093 7.442 1.00 97.94 68 TRP A CA 1
ATOM 508 C C . TRP A 1 68 ? -8.325 -1.231 7.524 1.00 97.94 68 TRP A C 1
ATOM 510 O O . TRP A 1 68 ? -7.593 -1.461 6.563 1.00 97.94 68 TRP A O 1
ATOM 520 N N . GLY A 1 69 ? -8.314 -1.984 8.628 1.00 97.81 69 GLY A N 1
ATOM 521 C CA . GLY A 1 69 ? -7.397 -3.107 8.830 1.00 97.81 69 GLY A CA 1
ATOM 522 C C . GLY A 1 69 ? -7.449 -4.151 7.706 1.00 97.81 69 GLY A C 1
ATOM 523 O O . GLY A 1 69 ? -6.410 -4.455 7.114 1.00 97.81 69 GLY A O 1
ATOM 524 N N . PRO A 1 70 ? -8.642 -4.673 7.363 1.00 97.12 70 PRO A N 1
ATOM 525 C CA . PRO A 1 70 ? -8.806 -5.600 6.246 1.00 97.12 70 PRO A CA 1
ATOM 526 C C . PRO A 1 70 ? -8.370 -5.021 4.891 1.00 97.12 70 PRO A C 1
ATOM 528 O O . PRO A 1 70 ? -7.740 -5.727 4.111 1.00 97.12 70 PRO A O 1
ATOM 531 N N . ILE A 1 71 ? -8.631 -3.733 4.632 1.00 95.94 71 ILE A N 1
ATOM 532 C CA . ILE A 1 71 ? -8.246 -3.061 3.377 1.00 95.94 71 ILE A CA 1
ATOM 533 C C . ILE A 1 71 ? -6.719 -2.996 3.253 1.00 95.94 71 ILE A C 1
ATOM 535 O O . ILE A 1 71 ? -6.167 -3.283 2.193 1.00 95.94 71 ILE A O 1
ATOM 539 N N . GLY A 1 72 ? -6.025 -2.667 4.346 1.00 96.06 72 GLY A N 1
ATOM 540 C CA . GLY A 1 72 ? -4.565 -2.643 4.373 1.00 96.06 72 GLY A CA 1
ATOM 541 C C . GLY A 1 72 ? -3.934 -4.016 4.143 1.00 96.06 72 GLY A C 1
ATOM 542 O O . GLY A 1 72 ? -2.942 -4.108 3.429 1.00 96.06 72 GLY A O 1
ATOM 543 N N . ARG A 1 73 ? -4.527 -5.094 4.672 1.00 96.50 73 ARG A N 1
ATOM 544 C CA . ARG A 1 73 ? -4.071 -6.469 4.393 1.00 96.50 73 ARG A CA 1
ATOM 545 C C . ARG A 1 73 ? -4.264 -6.853 2.927 1.00 96.50 73 ARG A C 1
ATOM 547 O O . ARG A 1 73 ? -3.306 -7.296 2.306 1.00 96.50 73 ARG A O 1
ATOM 554 N N . ALA A 1 74 ? -5.440 -6.583 2.361 1.00 95.00 74 ALA A N 1
ATOM 555 C CA . ALA A 1 74 ? -5.712 -6.848 0.948 1.00 95.00 74 ALA A CA 1
ATOM 556 C C . ALA A 1 74 ? -4.778 -6.058 0.012 1.00 95.00 74 ALA A C 1
ATOM 558 O O . ALA A 1 74 ? -4.360 -6.561 -1.025 1.00 95.00 74 ALA A O 1
ATOM 559 N N . ALA A 1 75 ? -4.416 -4.821 0.371 1.00 94.81 75 ALA A N 1
ATOM 560 C CA . ALA A 1 75 ? -3.427 -4.049 -0.377 1.00 94.81 75 ALA A CA 1
ATOM 561 C C . ALA A 1 75 ? -2.005 -4.622 -0.226 1.00 94.81 75 ALA A C 1
ATOM 563 O O . ALA A 1 75 ? -1.283 -4.707 -1.218 1.00 94.81 75 ALA A O 1
ATOM 564 N N . LEU A 1 76 ? -1.614 -5.052 0.981 1.00 95.25 76 LEU A N 1
ATOM 565 C CA . LEU A 1 76 ? -0.294 -5.632 1.250 1.00 95.25 76 LEU A CA 1
ATOM 566 C C . LEU A 1 76 ? -0.075 -6.952 0.501 1.00 95.25 76 LEU A C 1
ATOM 568 O O . LEU A 1 76 ? 1.007 -7.158 -0.040 1.00 95.25 76 LEU A O 1
ATOM 572 N N . GLU A 1 77 ? -1.104 -7.797 0.409 1.00 94.19 77 GLU A N 1
ATOM 573 C CA . GLU A 1 77 ? -1.092 -9.048 -0.369 1.00 94.19 77 GLU A CA 1
ATOM 574 C C . GLU A 1 77 ? -0.790 -8.830 -1.852 1.00 94.19 77 GLU A C 1
ATOM 576 O O . GLU A 1 77 ? -0.323 -9.739 -2.523 1.00 94.19 77 GLU A O 1
ATOM 581 N N . ARG A 1 78 ? -1.041 -7.628 -2.376 1.00 91.62 78 ARG A N 1
ATOM 582 C CA . ARG A 1 78 ? -0.688 -7.290 -3.757 1.00 91.62 78 ARG A CA 1
ATOM 583 C C . ARG A 1 78 ? 0.777 -6.885 -3.887 1.00 91.62 78 ARG A C 1
ATOM 585 O O . ARG A 1 78 ? 1.329 -6.964 -4.976 1.00 91.62 78 ARG A O 1
ATOM 592 N N . VAL A 1 79 ? 1.393 -6.376 -2.822 1.00 88.62 79 VAL A N 1
ATOM 593 C CA . VAL A 1 79 ? 2.777 -5.882 -2.858 1.00 88.62 79 VAL A CA 1
ATOM 594 C C . VAL A 1 79 ? 3.799 -7.018 -2.759 1.00 88.62 79 VAL A C 1
ATOM 596 O O . VAL A 1 79 ? 4.876 -6.889 -3.347 1.00 88.62 79 VAL A O 1
ATOM 599 N N . ILE A 1 80 ? 3.469 -8.067 -1.997 1.00 74.62 80 ILE A N 1
ATOM 600 C CA . ILE A 1 80 ? 4.274 -9.286 -1.795 1.00 74.62 80 ILE A CA 1
ATOM 601 C C . ILE A 1 80 ? 4.129 -10.202 -3.012 1.00 74.62 80 ILE A C 1
ATOM 603 O O . ILE A 1 80 ? 5.178 -10.709 -3.469 1.00 74.62 80 ILE A O 1
#

pLDDT: mean 92.07, std 7.83, range [50.66, 98.5]

Radius of gyration: 14.17 Å; Cα contacts (8 Å, |Δi|>4): 93; chains: 1; bounding box: 27×33×40 Å